Protein AF-Q9S4N4-F1 (afdb_monomer)

pLDDT: mean 96.07, std 3.16, range [77.0, 98.75]

InterPro domains:
  IPR001000 Glycoside hydrolase family 10 domain [PF00331] (2-89)
  IPR017853 Glycoside hydrolase superfamily [SSF51445] (2-87)

Secondary structure (DSSP, 8-state):
-HHHHHHHHHHTSTTGGG--EEEEEESTTT--S-HHHHHH-S-SSS-HHHHHHHHHHHHHHHHTT-TTT-EEEEE-SSTTTSHHHHHHHHH-

Organism: Butyrivibrio fibrisolvens (NCBI:txid831)

Foldseek 3Di:
DVLLVVLVVLCVDPNNVVAQEDQLAEALVPDDPDPQCVPPNNDSLVRVVSVVSVVSNCVNCVVVVNNVRYYYDHYYPPCVVVVVSVVSNVVD

Sequence (92 aa):
MYVKTVMNHVYTNQYGSVVYAWDVANEVLHAENSGWEAVYGNNKVNASYVKKAFNYAYDTLEYFKLTNSVKLFYNDFNTYMEVNDVIKLVNY

Mean predicted aligned error: 2.56 Å

Solvent-accessible surface area (backbone atoms only — not comparable to full-atom values): 5516 Å² total; per-residue (Å²): 110,66,62,42,53,54,54,49,55,43,61,75,40,98,65,32,84,76,57,49,64,42,73,71,45,68,34,59,82,75,57,70,96,36,77,62,35,77,74,71,44,87,54,53,39,74,38,64,67,54,58,50,44,48,51,39,46,49,56,46,28,52,75,74,71,32,64,90,69,39,46,81,37,80,43,64,78,71,49,89,81,42,50,70,53,55,52,44,37,79,73,100

Structure (mmCIF, N/CA/C/O backbone):
data_AF-Q9S4N4-F1
#
_entry.id   AF-Q9S4N4-F1
#
loop_
_atom_site.group_PDB
_atom_site.id
_atom_site.type_symbol
_atom_site.label_atom_id
_atom_site.label_alt_id
_atom_site.label_comp_id
_atom_site.label_asym_id
_atom_site.label_entity_id
_atom_site.label_seq_id
_atom_site.pdbx_PDB_ins_code
_atom_site.Cartn_x
_atom_site.Cartn_y
_atom_site.Cartn_z
_atom_site.occupancy
_atom_site.B_iso_or_equiv
_atom_site.auth_seq_id
_atom_site.auth_comp_id
_atom_site.auth_asym_id
_atom_site.auth_atom_id
_atom_site.pdbx_PDB_model_num
ATOM 1 N N . MET A 1 1 ? -1.812 14.117 2.095 1.00 77.00 1 MET A N 1
ATOM 2 C CA . MET A 1 1 ? -3.139 14.539 2.603 1.00 77.00 1 MET A CA 1
ATOM 3 C C . MET A 1 1 ? -4.264 13.650 2.085 1.00 77.00 1 MET A C 1
ATOM 5 O O . MET A 1 1 ? -4.942 13.085 2.925 1.00 77.00 1 MET A O 1
ATOM 9 N N . TYR A 1 2 ? -4.414 13.439 0.768 1.00 96.62 2 TYR A N 1
ATOM 10 C CA . TYR A 1 2 ? -5.534 12.668 0.193 1.00 96.62 2 TYR A CA 1
ATOM 11 C C . TYR A 1 2 ? -5.789 11.284 0.829 1.00 96.62 2 TYR A C 1
ATOM 13 O O . TYR A 1 2 ? -6.897 11.043 1.294 1.00 96.62 2 TYR A O 1
ATOM 21 N N . VAL A 1 3 ? -4.763 10.424 0.940 1.00 98.38 3 VAL A N 1
ATOM 22 C CA . VAL A 1 3 ? -4.885 9.075 1.544 1.00 98.38 3 VAL A CA 1
ATOM 23 C C . VAL A 1 3 ? -5.519 9.126 2.940 1.00 98.38 3 VAL A C 1
ATOM 25 O O . VAL A 1 3 ? -6.518 8.457 3.189 1.00 98.38 3 VAL A O 1
ATOM 28 N N . LYS A 1 4 ? -4.993 9.985 3.827 1.00 98.25 4 LYS A N 1
ATOM 29 C CA . LYS A 1 4 ? -5.521 10.150 5.191 1.00 98.25 4 LYS A CA 1
ATOM 30 C C . LYS A 1 4 ? -6.969 10.640 5.174 1.00 98.25 4 LYS A C 1
ATOM 32 O O . LYS A 1 4 ? -7.788 10.133 5.926 1.00 98.25 4 LYS A O 1
ATOM 37 N N . THR A 1 5 ? -7.298 11.597 4.304 1.00 98.31 5 THR A N 1
ATOM 38 C CA . THR A 1 5 ? -8.655 12.151 4.197 1.00 98.31 5 THR A CA 1
ATOM 39 C C . THR A 1 5 ? -9.674 11.099 3.759 1.00 98.31 5 THR A C 1
ATOM 41 O O . THR A 1 5 ? -10.719 10.986 4.394 1.00 98.31 5 THR A O 1
ATOM 44 N N . VAL A 1 6 ? -9.375 10.311 2.721 1.00 98.31 6 VAL A N 1
ATOM 45 C CA . VAL A 1 6 ? -10.285 9.268 2.216 1.00 98.31 6 VAL A CA 1
ATOM 46 C C . VAL A 1 6 ? -10.474 8.161 3.245 1.00 98.31 6 VAL A C 1
ATOM 48 O O . VAL A 1 6 ? -11.606 7.820 3.578 1.00 98.31 6 VAL A O 1
ATOM 51 N N . MET A 1 7 ? -9.382 7.631 3.799 1.00 98.38 7 MET A N 1
ATOM 52 C CA . MET A 1 7 ? -9.474 6.560 4.791 1.00 98.38 7 MET A CA 1
ATOM 53 C C . MET A 1 7 ? -10.183 7.033 6.066 1.00 98.38 7 MET A C 1
ATOM 55 O O . MET A 1 7 ? -11.036 6.321 6.587 1.00 98.38 7 MET A O 1
ATOM 59 N N . ASN A 1 8 ? -9.918 8.259 6.531 1.00 98.12 8 ASN A N 1
ATOM 60 C CA . ASN A 1 8 ? -10.653 8.846 7.651 1.00 98.12 8 ASN A CA 1
ATOM 61 C C . ASN A 1 8 ? -12.145 9.002 7.339 1.00 98.12 8 ASN A C 1
ATOM 63 O O . ASN A 1 8 ? -12.978 8.674 8.178 1.00 98.12 8 ASN A O 1
ATOM 67 N N . HIS A 1 9 ? -12.501 9.468 6.138 1.00 97.88 9 HIS A N 1
ATOM 68 C CA . HIS A 1 9 ? -13.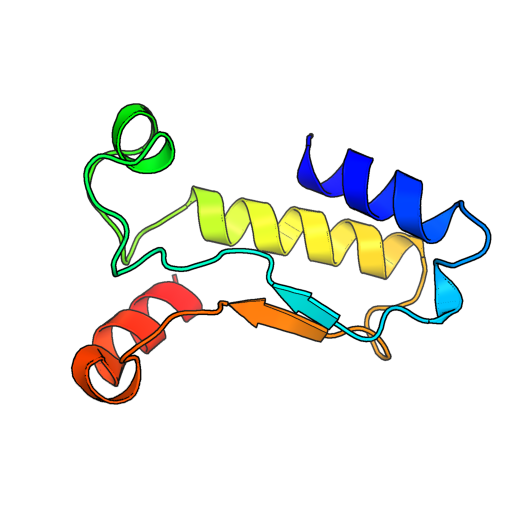901 9.549 5.724 1.00 97.88 9 HIS A CA 1
ATOM 69 C C . HIS A 1 9 ? -14.591 8.179 5.782 1.00 97.88 9 HIS A C 1
ATOM 71 O O . HIS A 1 9 ? -15.698 8.083 6.298 1.00 97.88 9 HIS A O 1
ATOM 77 N N . VAL A 1 10 ? -13.931 7.116 5.317 1.00 98.25 10 VAL A N 1
ATOM 78 C CA . VAL A 1 10 ? -14.489 5.757 5.363 1.00 98.25 10 VAL A CA 1
ATOM 79 C C . VAL A 1 10 ? -14.662 5.259 6.800 1.00 98.25 10 VAL A C 1
ATOM 81 O O . VAL A 1 10 ? -15.749 4.809 7.156 1.00 98.25 10 VAL A O 1
ATOM 84 N N . TYR A 1 11 ? -13.634 5.373 7.646 1.00 98.19 11 TYR A N 1
ATOM 85 C CA . TYR A 1 11 ? -13.676 4.826 9.010 1.00 98.19 11 TYR A CA 1
ATOM 86 C C . TYR A 1 11 ? -14.521 5.630 9.999 1.00 98.19 11 TYR A C 1
ATOM 88 O O . TYR A 1 11 ? -14.919 5.100 11.032 1.00 98.19 11 TYR A O 1
ATOM 96 N N . THR A 1 12 ? -14.837 6.884 9.681 1.00 97.88 12 THR A N 1
ATOM 97 C CA . THR A 1 12 ? -15.797 7.690 10.453 1.00 97.88 12 THR A CA 1
ATOM 98 C C . THR A 1 12 ? -17.251 7.470 10.022 1.00 97.88 12 THR A C 1
ATOM 100 O O . THR A 1 12 ? -18.157 8.001 10.662 1.00 97.88 12 THR A O 1
ATOM 103 N N . ASN A 1 13 ? -17.496 6.690 8.963 1.00 97.06 13 ASN A N 1
ATOM 104 C CA . ASN A 1 13 ? -18.827 6.441 8.413 1.00 97.06 13 ASN A CA 1
ATOM 105 C C . ASN A 1 13 ? -19.338 5.027 8.756 1.00 97.06 13 ASN A C 1
ATOM 107 O O . ASN A 1 13 ? -18.588 4.155 9.194 1.00 97.06 13 ASN A O 1
ATOM 111 N N . GLN A 1 14 ? -20.629 4.779 8.525 1.00 97.00 14 GLN A N 1
ATOM 112 C CA . GLN A 1 14 ? -21.347 3.573 8.964 1.00 97.00 14 GLN A CA 1
ATOM 113 C C . GLN A 1 14 ? -20.801 2.248 8.402 1.00 97.00 14 GLN A C 1
ATOM 115 O O . GLN A 1 14 ? -21.073 1.188 8.959 1.00 97.00 14 GLN A O 1
ATOM 120 N N . TYR A 1 15 ? -20.030 2.298 7.313 1.00 95.00 15 TYR A N 1
ATOM 121 C CA . TYR A 1 15 ? -19.470 1.120 6.644 1.00 95.00 15 TYR A CA 1
ATOM 122 C C . TYR A 1 15 ? -17.962 0.948 6.865 1.00 95.00 15 TYR A C 1
ATOM 124 O O . TYR A 1 15 ? -17.350 0.081 6.249 1.00 95.00 15 TYR A O 1
ATOM 132 N N . GLY A 1 16 ? -17.336 1.728 7.751 1.00 96.81 16 GLY A N 1
ATOM 133 C CA . GLY A 1 16 ? -15.900 1.594 8.017 1.00 96.81 16 GLY A CA 1
ATOM 134 C C . GLY A 1 16 ? -15.496 0.202 8.522 1.00 96.81 16 GLY A C 1
ATOM 135 O O . GLY A 1 16 ? -14.394 -0.262 8.243 1.00 96.8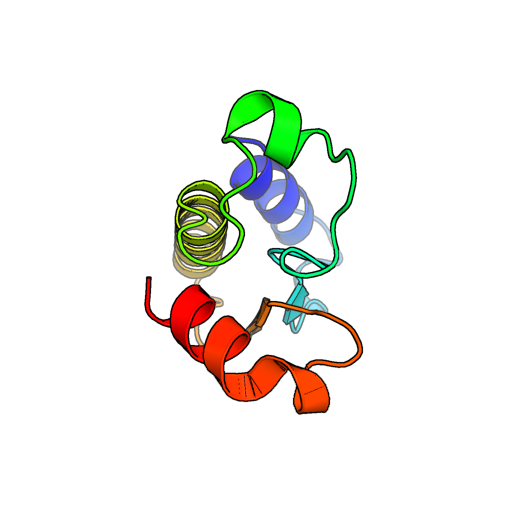1 16 GLY A O 1
ATOM 136 N N . SER A 1 17 ? -16.398 -0.490 9.223 1.00 96.81 17 SER A N 1
ATOM 137 C CA . SER A 1 17 ? -16.139 -1.791 9.851 1.00 96.81 17 SER A CA 1
ATOM 138 C C . SER A 1 17 ? -16.079 -2.977 8.885 1.00 96.81 17 SER A C 1
ATOM 140 O O . SER A 1 17 ? -15.555 -4.020 9.267 1.00 96.81 17 SER A O 1
ATOM 142 N N . VAL A 1 18 ? -16.599 -2.849 7.657 1.00 97.56 18 VAL A N 1
ATOM 143 C CA . VAL A 1 18 ? -16.585 -3.948 6.668 1.00 97.56 18 VAL A CA 1
ATOM 144 C C . VAL A 1 18 ? -15.335 -3.949 5.788 1.00 97.56 18 VAL A C 1
ATOM 146 O O . VAL A 1 18 ? -15.128 -4.871 5.002 1.00 97.56 18 VAL A O 1
ATOM 149 N N . VAL A 1 19 ? -14.492 -2.923 5.903 1.00 98.25 19 VAL A N 1
ATOM 150 C CA . VAL A 1 19 ? -13.253 -2.826 5.132 1.00 98.25 19 VAL A CA 1
ATOM 151 C C . VAL A 1 19 ? -12.227 -3.802 5.696 1.00 98.25 19 VAL A C 1
ATOM 153 O O . VAL A 1 19 ? -11.860 -3.709 6.863 1.00 98.25 19 VAL A O 1
ATOM 156 N N . TYR A 1 20 ? -11.740 -4.719 4.859 1.00 98.31 20 TYR A N 1
ATOM 157 C CA . TYR A 1 20 ? -10.706 -5.694 5.229 1.00 98.31 20 TYR A CA 1
ATOM 158 C C . TYR A 1 20 ? -9.359 -5.431 4.540 1.00 98.31 20 TYR A C 1
ATOM 160 O O . TYR A 1 20 ? -8.326 -5.943 4.977 1.00 98.31 20 TYR A O 1
ATOM 168 N N . ALA A 1 21 ? -9.348 -4.635 3.468 1.00 98.62 21 ALA A N 1
ATOM 169 C CA . ALA A 1 21 ? -8.145 -4.330 2.711 1.00 98.62 21 ALA A CA 1
ATOM 170 C C . ALA A 1 21 ? -8.248 -3.011 1.928 1.00 98.62 21 ALA A C 1
ATOM 172 O O . ALA A 1 21 ? -9.348 -2.527 1.663 1.00 98.62 21 ALA A O 1
ATOM 173 N N . TRP A 1 22 ? -7.090 -2.472 1.544 1.00 98.75 22 TRP A N 1
ATOM 174 C CA . TRP A 1 22 ? -6.935 -1.356 0.610 1.00 98.75 22 TRP A CA 1
ATOM 175 C C . TRP A 1 22 ? -5.848 -1.658 -0.413 1.00 98.75 22 TRP A C 1
ATOM 177 O O . TRP A 1 22 ? -4.724 -1.972 -0.021 1.00 98.75 22 TRP A O 1
ATOM 187 N N . ASP A 1 23 ? -6.142 -1.429 -1.689 1.00 98.50 23 ASP A N 1
ATOM 188 C CA . ASP A 1 23 ? -5.110 -1.245 -2.708 1.00 98.50 23 ASP A CA 1
ATOM 189 C C . ASP A 1 23 ? -4.602 0.195 -2.602 1.00 98.50 23 ASP A C 1
ATOM 191 O O . ASP A 1 23 ? -5.259 1.150 -3.019 1.00 98.50 23 ASP A O 1
ATOM 195 N N . VAL A 1 24 ? -3.456 0.374 -1.947 1.00 98.25 24 VAL A N 1
ATOM 196 C CA . VAL A 1 24 ? -2.914 1.709 -1.646 1.00 98.25 24 VAL A CA 1
ATOM 197 C C . VAL A 1 24 ? -2.278 2.336 -2.884 1.00 98.25 24 VAL A C 1
ATOM 199 O O . VAL A 1 24 ? -2.355 3.550 -3.081 1.00 98.25 24 VAL A O 1
ATOM 202 N N . ALA A 1 25 ? -1.651 1.507 -3.714 1.00 96.81 25 ALA A N 1
ATOM 203 C CA . ALA A 1 25 ? -1.115 1.882 -5.011 1.00 96.81 25 ALA A CA 1
ATOM 204 C C . ALA A 1 25 ? -1.459 0.787 -6.023 1.00 96.81 25 ALA A C 1
ATOM 206 O O . ALA A 1 25 ? -1.334 -0.400 -5.714 1.00 96.81 25 ALA A O 1
ATOM 207 N N . ASN A 1 26 ? -1.887 1.210 -7.211 1.00 97.06 26 ASN A N 1
ATOM 208 C CA . ASN A 1 26 ? -2.326 0.328 -8.283 1.00 97.06 26 ASN A CA 1
ATOM 209 C C . ASN A 1 26 ? -1.457 0.538 -9.525 1.00 97.06 26 ASN A C 1
ATOM 211 O O . ASN A 1 26 ? -1.225 1.685 -9.910 1.00 97.06 26 ASN A O 1
ATOM 215 N N . GLU A 1 27 ? -1.021 -0.560 -10.136 1.00 96.00 27 GLU A N 1
ATOM 216 C CA . GLU A 1 27 ? -0.411 -0.620 -11.471 1.00 96.00 27 GLU A CA 1
ATOM 217 C C . GLU A 1 27 ? 0.814 0.281 -11.664 1.00 96.00 27 GLU A C 1
ATOM 219 O O . GLU A 1 27 ? 1.039 0.834 -12.736 1.00 96.00 27 GLU A O 1
ATOM 224 N N . VAL A 1 28 ? 1.629 0.464 -10.622 1.00 95.94 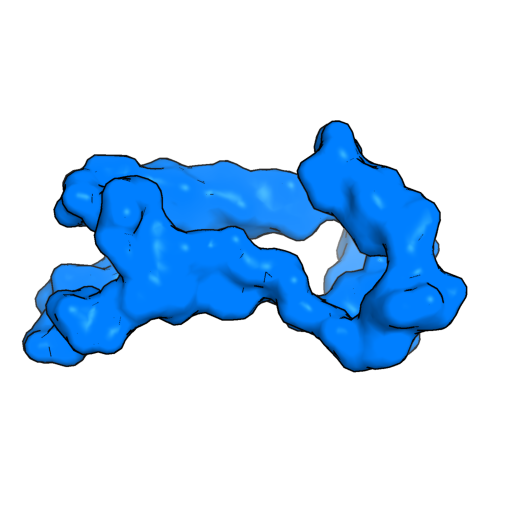28 VAL A N 1
ATOM 225 C CA . VAL A 1 28 ? 2.761 1.404 -10.671 1.00 95.94 28 VAL A CA 1
ATOM 226 C C . VAL A 1 28 ? 3.803 0.981 -11.706 1.00 95.94 28 VAL A C 1
ATOM 228 O O . VAL A 1 28 ? 4.340 1.848 -12.395 1.00 95.94 28 VAL A O 1
ATOM 231 N N . LEU A 1 29 ? 4.085 -0.319 -11.842 1.00 96.19 29 LEU A N 1
ATOM 232 C CA . LEU A 1 29 ? 5.073 -0.820 -12.806 1.00 96.19 29 LEU A CA 1
ATOM 233 C C . LEU A 1 29 ? 4.565 -0.692 -14.251 1.00 96.19 29 LEU A C 1
ATOM 235 O O . LEU A 1 29 ? 5.317 -0.300 -15.150 1.00 96.19 29 LEU A O 1
ATOM 239 N N . HIS A 1 30 ? 3.264 -0.881 -14.458 1.00 95.06 30 HIS A N 1
ATOM 240 C CA . HIS A 1 30 ? 2.637 -0.812 -15.778 1.00 95.06 30 HIS A CA 1
ATOM 241 C C . HIS A 1 30 ? 2.041 0.560 -16.131 1.00 95.06 30 HIS A C 1
ATOM 243 O O . HIS A 1 30 ? 1.554 0.749 -17.241 1.00 95.06 30 HIS A O 1
ATOM 249 N N . ALA A 1 31 ? 2.109 1.548 -15.237 1.00 92.75 31 ALA A N 1
ATOM 250 C CA . ALA A 1 31 ? 1.588 2.885 -15.495 1.00 92.75 31 ALA A CA 1
ATOM 251 C C . ALA A 1 31 ? 2.360 3.578 -16.633 1.00 92.75 31 ALA A C 1
ATOM 253 O O . ALA A 1 31 ? 3.564 3.796 -16.524 1.00 92.75 31 ALA A O 1
ATOM 254 N N . GLU A 1 32 ? 1.679 3.979 -17.703 1.00 91.38 32 GLU A N 1
ATOM 255 C CA . GLU A 1 32 ? 2.266 4.727 -18.824 1.00 91.38 32 GLU A CA 1
ATOM 256 C C . GLU A 1 32 ? 1.634 6.116 -18.930 1.00 91.38 32 GLU A C 1
ATOM 258 O O . GLU A 1 32 ? 0.416 6.252 -18.806 1.00 91.38 32 GLU A O 1
ATOM 263 N N . ASN A 1 33 ? 2.446 7.157 -19.166 1.00 90.06 33 ASN A N 1
ATOM 264 C CA . ASN A 1 33 ? 1.980 8.547 -19.290 1.00 90.06 33 ASN A CA 1
ATOM 265 C C . ASN A 1 33 ? 1.100 8.989 -18.106 1.00 90.06 33 ASN A C 1
ATOM 267 O O . ASN A 1 33 ? 0.123 9.727 -18.260 1.00 90.06 33 ASN A O 1
ATOM 271 N N . SER A 1 34 ? 1.423 8.501 -16.907 1.00 91.88 34 SER A N 1
ATOM 272 C CA . SER A 1 34 ? 0.586 8.717 -15.731 1.00 91.88 34 SER A CA 1
ATOM 273 C C . SER A 1 34 ? 0.817 10.096 -15.111 1.00 91.88 34 SER A C 1
ATOM 275 O O . SER A 1 34 ? 1.903 10.673 -15.185 1.00 91.88 34 SER A O 1
ATOM 277 N N . GLY A 1 35 ? -0.191 10.608 -14.399 1.00 93.81 35 GLY A N 1
ATOM 278 C CA . GLY A 1 35 ? -0.027 11.828 -13.600 1.00 93.81 35 GLY A CA 1
ATOM 279 C C . GLY A 1 35 ? 1.066 11.700 -12.528 1.00 93.81 35 GLY A C 1
ATOM 280 O O . GLY A 1 35 ? 1.693 12.693 -12.169 1.00 93.81 35 GLY A O 1
ATOM 281 N N . TRP A 1 36 ? 1.341 10.482 -12.048 1.00 93.44 36 TRP A N 1
ATOM 282 C CA . TRP A 1 36 ? 2.440 10.216 -11.118 1.00 93.44 36 TRP A CA 1
ATOM 283 C C . TRP A 1 36 ? 3.800 10.355 -11.796 1.00 93.44 36 TRP A C 1
ATOM 285 O O . TRP A 1 36 ? 4.682 11.009 -11.246 1.00 93.44 36 TRP A O 1
ATOM 295 N N . GLU A 1 37 ? 3.949 9.812 -13.003 1.00 92.31 37 GLU A N 1
ATOM 296 C CA . GLU A 1 37 ? 5.162 9.949 -13.813 1.00 92.31 37 GLU A CA 1
ATOM 297 C C . GLU A 1 37 ? 5.448 11.417 -14.152 1.00 92.31 37 GLU A C 1
ATOM 299 O O . GLU A 1 37 ? 6.585 11.869 -14.028 1.00 92.31 37 GLU A O 1
ATOM 304 N N . ALA A 1 38 ? 4.413 12.199 -14.477 1.00 94.44 38 ALA A N 1
ATOM 305 C CA . ALA A 1 38 ? 4.557 13.628 -14.754 1.00 94.44 38 ALA A CA 1
ATOM 306 C C . ALA A 1 38 ? 5.104 14.436 -13.558 1.00 94.44 38 ALA A C 1
ATOM 30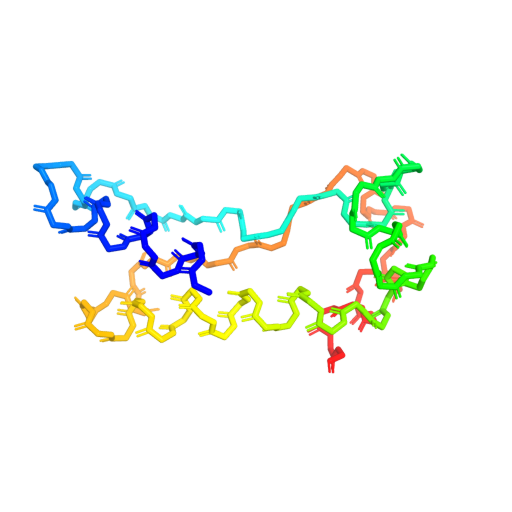8 O O . ALA A 1 38 ? 5.743 15.468 -13.753 1.00 94.44 38 ALA A O 1
ATOM 309 N N . VAL A 1 39 ? 4.862 13.982 -12.321 1.00 94.69 39 VAL A N 1
ATOM 310 C CA . VAL A 1 39 ? 5.284 14.678 -11.090 1.00 94.69 39 VAL A CA 1
ATOM 311 C C . VAL A 1 39 ? 6.587 14.114 -10.518 1.00 94.69 39 VAL A C 1
ATOM 313 O O . VAL A 1 39 ? 7.427 14.872 -10.038 1.00 94.69 39 VAL A O 1
ATOM 316 N N . TYR A 1 40 ? 6.750 12.791 -10.533 1.00 92.44 40 TYR A N 1
ATOM 317 C CA . TYR A 1 40 ? 7.836 12.079 -9.848 1.00 92.44 40 TYR A CA 1
ATOM 318 C C . TYR A 1 40 ? 8.871 11.468 -10.804 1.00 92.44 40 TYR A C 1
ATOM 320 O O . TYR A 1 40 ? 9.873 10.919 -10.344 1.00 92.44 40 TYR A O 1
ATOM 328 N N . GLY A 1 41 ? 8.661 11.593 -12.116 1.00 91.56 41 GLY A N 1
ATOM 329 C CA . GLY A 1 41 ? 9.482 10.983 -13.155 1.00 91.56 41 GLY A CA 1
ATOM 330 C C . GLY A 1 41 ? 9.148 9.508 -13.396 1.00 91.56 41 GLY A C 1
ATOM 331 O O . GLY A 1 41 ? 8.361 8.893 -12.680 1.00 91.56 41 GLY A O 1
ATOM 332 N N . ASN A 1 42 ? 9.795 8.921 -14.403 1.00 90.25 42 ASN A N 1
ATOM 333 C CA . ASN A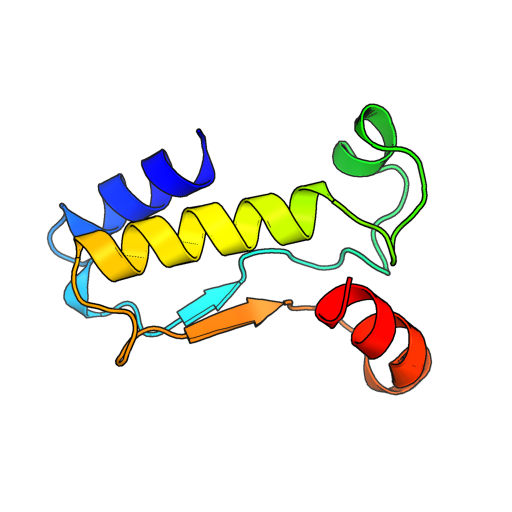 1 42 ? 9.519 7.558 -14.876 1.00 90.25 42 ASN A CA 1
ATOM 334 C C . ASN A 1 42 ? 10.234 6.449 -14.073 1.00 90.25 42 ASN A C 1
ATOM 336 O O . ASN A 1 42 ? 10.467 5.350 -14.570 1.00 90.25 42 ASN A O 1
ATOM 340 N N . ASN A 1 43 ? 10.648 6.716 -12.828 1.00 91.00 43 ASN A N 1
ATOM 341 C CA . ASN A 1 43 ? 11.208 5.660 -11.985 1.00 91.00 43 ASN A CA 1
ATOM 342 C C . ASN A 1 43 ? 10.093 4.969 -11.195 1.00 91.00 43 ASN A C 1
ATOM 344 O O . ASN A 1 43 ? 9.580 5.510 -10.214 1.00 91.00 43 ASN A O 1
ATOM 348 N N . LYS A 1 44 ? 9.750 3.757 -11.627 1.00 90.00 44 LYS A N 1
ATOM 349 C CA . LYS A 1 44 ? 8.613 2.991 -11.108 1.00 90.00 44 LYS A CA 1
ATOM 350 C C . LYS A 1 44 ? 8.965 2.052 -9.953 1.00 90.00 44 LYS A C 1
ATOM 352 O O . LYS A 1 44 ? 8.080 1.683 -9.194 1.00 90.00 44 LYS A O 1
ATOM 357 N N . VAL A 1 45 ? 10.245 1.715 -9.774 1.00 94.56 45 VAL A N 1
ATOM 358 C CA . VAL A 1 45 ? 10.716 0.847 -8.674 1.00 94.56 45 VAL A CA 1
ATOM 359 C C . VAL A 1 45 ? 11.245 1.640 -7.479 1.00 94.56 45 VAL A C 1
ATOM 361 O O . VAL A 1 45 ? 11.114 1.197 -6.348 1.00 94.56 45 VAL A O 1
ATOM 364 N N . ASN A 1 46 ? 11.757 2.855 -7.695 1.00 93.56 46 ASN A N 1
ATOM 365 C CA . ASN A 1 46 ? 12.141 3.786 -6.627 1.00 93.56 46 ASN A CA 1
ATOM 366 C C . ASN A 1 46 ? 11.051 4.851 -6.425 1.00 93.56 46 ASN A C 1
ATOM 368 O O . ASN A 1 46 ? 11.309 6.060 -6.382 1.00 93.56 46 ASN A O 1
ATOM 372 N N . ALA A 1 47 ? 9.800 4.404 -6.352 1.00 93.88 47 ALA A N 1
ATOM 373 C CA . ALA A 1 47 ? 8.630 5.266 -6.324 1.00 93.88 47 ALA A CA 1
ATOM 374 C C . ALA A 1 47 ? 8.360 5.799 -4.904 1.00 93.88 47 ALA A C 1
ATOM 376 O O . ALA A 1 47 ? 7.528 5.283 -4.157 1.00 93.88 47 ALA A O 1
ATOM 377 N N . SER A 1 48 ? 9.044 6.879 -4.509 1.00 93.75 48 SER A N 1
ATOM 378 C CA . SER A 1 48 ? 8.920 7.450 -3.149 1.00 93.75 48 SER A CA 1
ATOM 379 C C . SER A 1 48 ? 7.495 7.871 -2.762 1.00 93.75 48 SER A C 1
ATOM 381 O O . SER A 1 48 ? 7.153 7.905 -1.577 1.00 93.75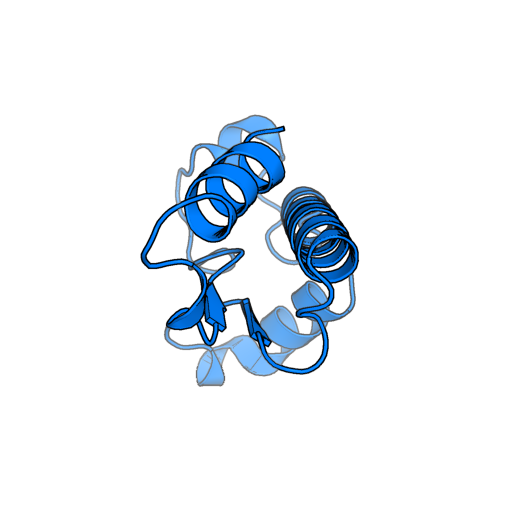 48 SER A O 1
ATOM 383 N N . TYR A 1 49 ? 6.647 8.176 -3.744 1.00 94.38 49 TYR A N 1
ATOM 384 C CA . TYR A 1 49 ? 5.238 8.494 -3.529 1.00 94.38 49 TYR A CA 1
ATOM 385 C C . TYR A 1 49 ? 4.419 7.266 -3.102 1.00 94.38 49 TYR A C 1
ATOM 387 O O . TYR A 1 49 ? 3.524 7.420 -2.272 1.00 94.38 49 TYR A O 1
ATOM 395 N N . VAL A 1 50 ? 4.770 6.060 -3.567 1.00 96.69 50 VAL A N 1
ATOM 396 C CA . VAL A 1 50 ? 4.155 4.796 -3.128 1.00 96.69 50 VAL A CA 1
ATOM 397 C C . VAL A 1 50 ? 4.476 4.562 -1.657 1.00 96.69 50 VAL A C 1
ATOM 399 O O . VAL A 1 50 ? 3.563 4.462 -0.843 1.00 96.69 50 VAL A O 1
ATOM 402 N N . LYS A 1 51 ? 5.758 4.623 -1.271 1.00 95.62 51 LYS A N 1
ATOM 403 C CA . LYS A 1 51 ? 6.174 4.497 0.138 1.00 95.62 51 LYS A CA 1
ATOM 404 C C . LYS A 1 51 ? 5.451 5.496 1.049 1.00 95.62 51 LYS A C 1
ATOM 406 O O . LYS A 1 51 ? 4.952 5.137 2.113 1.00 95.62 51 LYS A O 1
ATOM 411 N N . LYS A 1 52 ? 5.338 6.759 0.617 1.00 96.12 52 LYS A N 1
ATOM 412 C CA . LYS A 1 52 ? 4.591 7.790 1.360 1.00 96.12 52 LYS A CA 1
ATOM 413 C C . LYS A 1 52 ? 3.100 7.466 1.473 1.00 96.12 52 LYS A C 1
ATOM 415 O O . LYS A 1 52 ? 2.533 7.681 2.541 1.00 96.12 52 LYS A O 1
ATOM 420 N N . ALA A 1 53 ? 2.468 6.960 0.414 1.00 97.69 53 ALA A N 1
ATOM 421 C CA . ALA A 1 53 ? 1.066 6.549 0.450 1.00 97.69 53 ALA A CA 1
ATOM 422 C C . ALA A 1 53 ? 0.835 5.410 1.456 1.00 97.69 53 ALA A C 1
ATOM 424 O O . ALA A 1 53 ? -0.081 5.517 2.271 1.00 97.69 53 ALA A O 1
ATOM 425 N N . PHE A 1 54 ? 1.708 4.396 1.483 1.00 98.06 54 PHE A N 1
ATOM 426 C CA . PHE A 1 54 ? 1.647 3.317 2.475 1.00 98.06 54 PHE A CA 1
ATOM 427 C C . PHE A 1 54 ? 1.846 3.817 3.903 1.00 98.06 54 PHE A C 1
ATOM 429 O O . PHE A 1 54 ? 1.061 3.449 4.771 1.00 98.06 54 PHE A O 1
ATOM 436 N N . ASN A 1 55 ? 2.806 4.713 4.145 1.00 97.69 55 ASN A N 1
ATOM 437 C CA . ASN A 1 55 ? 2.979 5.318 5.470 1.00 97.69 55 ASN A CA 1
ATOM 438 C C . ASN A 1 55 ? 1.714 6.067 5.911 1.00 97.69 55 ASN A C 1
ATOM 440 O O . ASN A 1 55 ? 1.236 5.888 7.023 1.00 97.69 55 ASN A O 1
ATOM 444 N N . TYR A 1 56 ? 1.109 6.864 5.026 1.00 98.56 56 TYR A N 1
ATOM 445 C CA . TYR A 1 56 ? -0.123 7.582 5.357 1.00 98.56 56 TYR A CA 1
ATOM 446 C C . TYR A 1 56 ? -1.317 6.6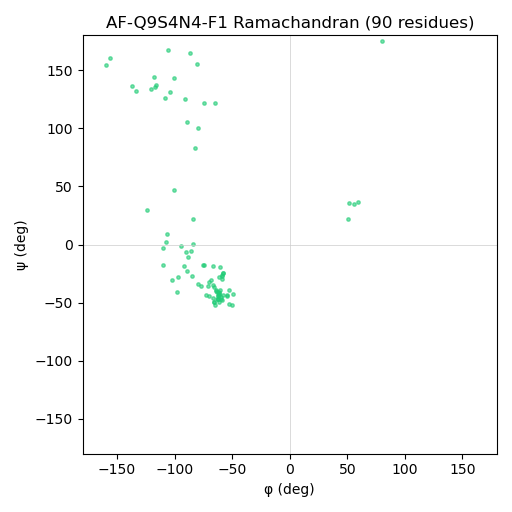59 5.601 1.00 98.56 56 TYR A C 1
ATOM 448 O O . TYR A 1 56 ? -2.146 6.962 6.465 1.00 98.56 56 TYR A O 1
ATOM 456 N N . ALA A 1 57 ? -1.415 5.565 4.848 1.00 98.69 57 ALA A N 1
ATOM 457 C CA . ALA A 1 57 ? -2.445 4.561 5.048 1.00 98.69 57 ALA A CA 1
ATOM 458 C C . ALA A 1 57 ? -2.248 3.837 6.386 1.00 98.69 57 ALA A C 1
ATOM 460 O O . ALA A 1 57 ? -3.194 3.734 7.167 1.00 98.69 57 ALA A O 1
ATOM 461 N N . TYR A 1 58 ? -1.013 3.428 6.690 1.00 98.44 58 TYR A N 1
ATOM 462 C CA . TYR A 1 58 ? -0.648 2.775 7.944 1.00 98.44 58 TYR A CA 1
ATOM 463 C C . TYR A 1 58 ? -0.913 3.673 9.156 1.00 98.44 58 TYR A C 1
ATOM 465 O O . TYR A 1 58 ? -1.622 3.243 10.060 1.00 98.44 58 TYR A O 1
ATOM 473 N N . ASP A 1 59 ? -0.465 4.935 9.133 1.00 98.62 59 ASP A N 1
ATOM 474 C CA . ASP A 1 59 ? -0.747 5.923 10.189 1.00 98.62 59 ASP A CA 1
ATOM 475 C C . ASP A 1 59 ? -2.257 6.027 10.476 1.00 98.62 59 ASP A C 1
ATOM 477 O O . ASP A 1 59 ? -2.693 6.189 11.616 1.00 98.62 59 ASP A O 1
ATOM 481 N N . THR A 1 60 ? -3.077 5.958 9.421 1.00 98.50 60 THR A N 1
ATOM 482 C CA . THR A 1 60 ? -4.535 6.051 9.554 1.00 98.50 60 THR A CA 1
ATOM 483 C C . THR A 1 60 ? -5.109 4.774 10.165 1.00 98.50 60 THR A C 1
ATOM 485 O O . THR A 1 60 ? -5.933 4.854 11.073 1.00 98.50 60 THR A O 1
ATOM 488 N N . LEU A 1 61 ? -4.659 3.593 9.725 1.00 98.56 61 LEU A N 1
ATOM 489 C CA . LEU A 1 61 ? -5.057 2.331 10.356 1.00 98.56 61 LEU A CA 1
ATOM 490 C C . LEU A 1 61 ? -4.635 2.274 11.826 1.00 98.56 61 LEU A C 1
ATOM 492 O O . LEU A 1 61 ? -5.402 1.784 12.651 1.00 98.56 61 LEU A O 1
ATOM 496 N N . GLU A 1 62 ? -3.449 2.777 12.166 1.00 98.62 62 GLU A N 1
ATOM 497 C CA . GLU A 1 62 ? -2.956 2.837 13.543 1.00 98.62 62 GLU A CA 1
ATOM 498 C C . GLU A 1 62 ? -3.855 3.721 14.412 1.00 98.62 62 GLU A C 1
ATOM 500 O O . GLU A 1 62 ? -4.303 3.280 15.472 1.00 98.62 62 GLU A O 1
ATOM 505 N N . TYR A 1 63 ? -4.217 4.912 13.923 1.00 98.25 63 TYR A N 1
ATOM 506 C CA . TYR A 1 63 ? -5.151 5.813 14.603 1.00 98.25 63 TYR A CA 1
ATOM 507 C C . TYR A 1 63 ? -6.498 5.140 14.929 1.00 98.25 63 TYR A C 1
ATOM 509 O O . TYR A 1 63 ? -7.000 5.267 16.047 1.00 98.25 63 TYR A O 1
ATOM 517 N N . PHE A 1 64 ? -7.058 4.369 13.990 1.00 98.12 64 PHE A N 1
ATOM 518 C CA . PHE A 1 64 ? -8.306 3.618 14.194 1.00 98.12 64 PHE A CA 1
ATOM 519 C C . PHE A 1 64 ? -8.119 2.252 14.882 1.00 98.12 64 PHE A C 1
ATOM 521 O O . PHE A 1 64 ? -9.105 1.558 15.123 1.00 98.12 64 PHE A O 1
ATOM 528 N N . LYS A 1 65 ? -6.884 1.861 15.234 1.00 98.31 65 LYS A N 1
ATOM 529 C CA . LYS A 1 65 ? -6.530 0.552 15.824 1.00 98.31 65 LYS A CA 1
ATOM 530 C C . LYS A 1 65 ? -6.890 -0.649 14.933 1.00 98.31 65 LYS A C 1
ATOM 532 O O . LYS A 1 65 ? -7.280 -1.707 15.424 1.00 98.31 65 LYS A O 1
ATOM 537 N N . LEU A 1 66 ? -6.736 -0.491 13.620 1.00 98.38 66 LEU A N 1
ATOM 538 C CA . LEU A 1 66 ? -7.108 -1.465 12.586 1.00 98.38 66 LEU A CA 1
ATOM 539 C C . LEU A 1 66 ? -5.912 -2.173 11.927 1.00 98.38 66 LEU A C 1
ATOM 541 O O . LEU A 1 66 ? -6.106 -2.996 11.037 1.00 98.38 66 LEU A O 1
ATOM 545 N N . THR A 1 67 ? -4.675 -1.904 12.354 1.00 98.06 67 THR A N 1
ATOM 546 C CA . THR A 1 67 ? -3.449 -2.458 11.733 1.00 98.06 67 THR A CA 1
ATOM 547 C C . THR A 1 67 ? -3.387 -3.990 11.729 1.00 98.06 67 THR A C 1
ATOM 549 O O . THR A 1 67 ? -2.764 -4.585 10.851 1.00 98.06 67 THR A O 1
ATOM 552 N N . ASN A 1 68 ? -4.068 -4.651 12.670 1.00 97.75 68 ASN A N 1
ATOM 553 C CA . ASN A 1 68 ? -4.125 -6.113 12.732 1.00 97.75 68 ASN A CA 1
ATOM 554 C C . ASN A 1 68 ? -5.212 -6.722 11.828 1.00 97.75 68 ASN A C 1
ATOM 556 O O . ASN A 1 68 ? -5.046 -7.856 11.371 1.00 97.75 68 ASN A O 1
ATOM 560 N N . SER A 1 69 ? -6.293 -5.989 11.544 1.00 97.62 69 SER A N 1
ATOM 561 C CA . SER A 1 69 ? -7.477 -6.488 10.826 1.00 97.62 69 SER A CA 1
ATOM 562 C C . SER A 1 69 ? -7.547 -6.054 9.363 1.00 97.62 69 SER A C 1
ATOM 564 O O . SER A 1 69 ? -8.053 -6.816 8.544 1.00 97.62 69 SER A O 1
ATOM 566 N N . VAL A 1 70 ? -7.013 -4.880 9.018 1.00 98.62 70 VAL A N 1
ATOM 567 C CA . VAL A 1 70 ? -7.039 -4.341 7.653 1.00 98.62 70 VAL A CA 1
ATOM 568 C C . VAL A 1 70 ? -5.672 -4.485 6.996 1.00 98.62 70 VAL A C 1
ATOM 570 O O . VAL A 1 70 ? -4.652 -4.126 7.583 1.00 98.62 70 VAL A O 1
ATOM 573 N N . LYS A 1 71 ? -5.639 -5.010 5.769 1.00 98.56 71 LYS A N 1
ATOM 574 C CA . LYS A 1 71 ? -4.403 -5.210 4.998 1.00 98.56 71 LYS A CA 1
ATOM 575 C C . LYS A 1 71 ? -4.200 -4.113 3.955 1.00 98.56 71 LYS A C 1
ATOM 577 O O . LYS A 1 71 ? -5.151 -3.630 3.352 1.00 98.56 71 LYS A O 1
ATOM 582 N N . LEU A 1 72 ? -2.951 -3.713 3.748 1.00 98.62 72 LEU A N 1
ATOM 583 C CA . LEU A 1 72 ? -2.569 -2.740 2.729 1.00 98.62 72 LEU A CA 1
ATOM 584 C C . LEU A 1 72 ? -1.838 -3.481 1.613 1.00 98.62 72 LEU A C 1
ATOM 586 O O . LEU A 1 72 ? -0.863 -4.179 1.889 1.00 98.62 72 LEU A O 1
ATOM 590 N N . PHE A 1 73 ? -2.302 -3.326 0.381 1.00 98.25 73 PHE A N 1
ATOM 591 C CA . PHE A 1 73 ? -1.773 -4.015 -0.785 1.00 98.25 73 PHE A CA 1
ATOM 592 C C . PHE A 1 73 ? -1.210 -3.039 -1.806 1.00 98.25 73 PHE A C 1
ATOM 594 O O . PHE A 1 73 ? -1.715 -1.932 -2.013 1.00 98.25 73 PHE A O 1
ATOM 601 N N . TYR A 1 74 ? -0.131 -3.488 -2.436 1.00 97.69 74 TYR A N 1
ATOM 602 C CA . TYR A 1 74 ? 0.256 -3.037 -3.758 1.00 97.69 74 TYR A CA 1
ATOM 603 C C . TYR A 1 74 ? -0.409 -3.993 -4.742 1.00 97.69 74 TYR A C 1
ATOM 605 O O . TYR A 1 74 ? -0.223 -5.205 -4.606 1.00 97.69 74 TYR A O 1
ATOM 613 N N . ASN A 1 75 ? -1.180 -3.466 -5.688 1.00 98.06 75 ASN A N 1
ATOM 614 C CA . ASN A 1 75 ? -1.875 -4.277 -6.678 1.00 98.06 75 ASN A CA 1
ATOM 615 C C . ASN A 1 75 ? -1.377 -3.947 -8.085 1.00 98.06 75 ASN A C 1
ATOM 617 O O . ASN A 1 75 ? -1.203 -2.780 -8.427 1.00 9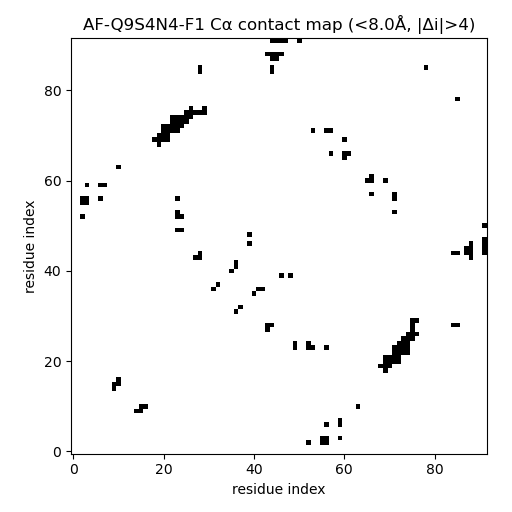8.06 75 ASN A O 1
ATOM 621 N N . ASP A 1 76 ? -1.131 -4.975 -8.891 1.00 97.75 76 ASP A N 1
ATOM 622 C CA . ASP A 1 76 ? -0.696 -4.832 -10.279 1.00 97.75 76 ASP A CA 1
ATOM 623 C C . ASP A 1 76 ? -0.978 -6.123 -11.062 1.00 97.75 76 ASP A C 1
ATOM 625 O O . ASP A 1 76 ? -1.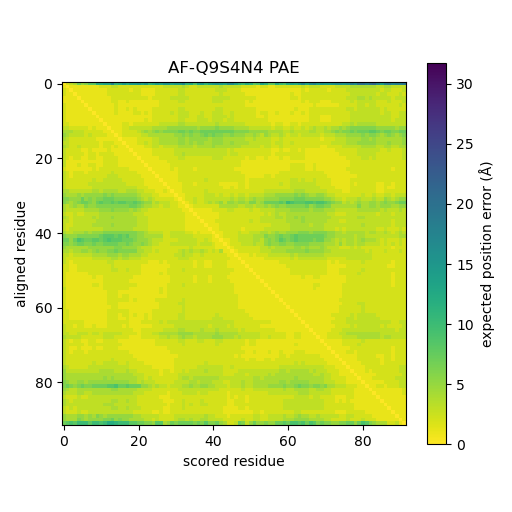038 -7.215 -10.482 1.00 97.75 76 ASP A O 1
ATOM 629 N N . PHE A 1 77 ? -1.136 -6.010 -12.379 1.00 96.69 77 PHE A N 1
ATOM 630 C CA . PHE A 1 77 ? -1.276 -7.160 -13.269 1.00 96.69 77 PHE A CA 1
ATOM 631 C C . PHE A 1 77 ? 0.100 -7.686 -13.706 1.00 96.69 77 PHE A C 1
ATOM 633 O O . PHE A 1 77 ? 1.123 -7.045 -13.499 1.00 96.69 77 PHE A O 1
ATOM 640 N N . ASN A 1 78 ? 0.143 -8.907 -14.255 1.00 97.31 78 ASN A N 1
ATOM 641 C CA . ASN A 1 78 ? 1.360 -9.555 -14.775 1.00 97.31 78 ASN A CA 1
ATOM 642 C C . ASN A 1 78 ? 2.581 -9.574 -13.831 1.00 97.31 78 ASN A C 1
ATOM 644 O O . ASN A 1 78 ? 3.705 -9.797 -14.273 1.00 97.31 78 ASN A O 1
ATOM 648 N N . THR A 1 79 ? 2.383 -9.439 -12.518 1.00 95.62 79 THR A N 1
ATOM 649 C CA . THR A 1 79 ? 3.467 -9.400 -11.517 1.00 95.62 79 THR A CA 1
ATOM 650 C C . THR A 1 79 ? 4.365 -10.638 -11.529 1.00 95.62 79 THR A C 1
ATOM 652 O O . THR A 1 79 ? 5.538 -10.556 -11.175 1.00 95.62 79 THR A O 1
ATOM 655 N N . TYR A 1 80 ? 3.856 -11.781 -11.999 1.00 95.12 80 TYR A N 1
ATOM 656 C CA . TYR A 1 80 ? 4.632 -13.008 -12.207 1.00 95.12 80 TYR A CA 1
ATOM 657 C C . TYR A 1 80 ? 5.692 -12.891 -13.320 1.00 95.12 80 TYR A C 1
ATOM 659 O O . TYR A 1 80 ? 6.615 -13.703 -13.360 1.00 95.12 80 TYR A O 1
ATOM 667 N N . MET A 1 81 ? 5.581 -11.901 -14.210 1.00 97.06 81 MET A N 1
ATOM 668 C CA . MET A 1 81 ? 6.574 -11.591 -15.247 1.00 97.06 81 MET A CA 1
ATOM 669 C C . MET A 1 81 ? 7.645 -10.608 -14.748 1.00 97.06 81 MET A C 1
ATOM 671 O O . MET A 1 81 ? 8.756 -10.610 -15.268 1.00 97.06 81 MET A O 1
ATOM 675 N N . GLU A 1 82 ? 7.341 -9.818 -13.712 1.00 94.75 82 GLU A N 1
ATOM 676 C CA . GLU A 1 82 ? 8.172 -8.705 -13.220 1.00 94.75 82 GLU A CA 1
ATOM 677 C C . GLU A 1 82 ? 8.527 -8.838 -11.728 1.00 94.75 82 GLU A C 1
ATOM 679 O O . GLU A 1 82 ? 8.728 -7.854 -11.015 1.00 94.75 82 GLU A O 1
ATOM 684 N N . VAL A 1 83 ? 8.630 -10.076 -11.232 1.00 96.12 83 VAL A N 1
ATOM 685 C CA . VAL A 1 83 ? 8.796 -10.395 -9.799 1.00 96.12 83 VAL A CA 1
ATOM 686 C C . VAL A 1 83 ? 9.909 -9.580 -9.133 1.00 96.12 83 VAL A C 1
ATOM 688 O O . VAL A 1 83 ? 9.732 -9.066 -8.030 1.00 96.12 83 VAL A O 1
ATOM 691 N N . ASN A 1 84 ? 11.052 -9.419 -9.803 1.00 97.75 84 ASN A N 1
ATOM 692 C CA . ASN A 1 84 ? 12.185 -8.674 -9.253 1.00 97.75 84 ASN A CA 1
ATOM 693 C C . ASN A 1 84 ? 11.890 -7.181 -9.085 1.00 97.75 84 ASN A C 1
ATOM 695 O O . ASN A 1 84 ? 12.380 -6.573 -8.136 1.00 97.75 84 ASN A O 1
ATOM 699 N N . ASP A 1 85 ? 11.110 -6.585 -9.981 1.00 97.06 85 ASP A N 1
ATOM 700 C CA . ASP A 1 85 ? 10.786 -5.162 -9.921 1.00 97.06 85 ASP A CA 1
ATOM 701 C C . ASP A 1 85 ? 9.686 -4.890 -8.895 1.00 97.06 85 ASP A C 1
ATOM 703 O O . ASP A 1 85 ? 9.788 -3.916 -8.147 1.00 97.06 85 ASP A O 1
ATOM 707 N N . VAL A 1 86 ? 8.741 -5.822 -8.727 1.00 96.75 86 VAL A N 1
ATOM 708 C CA . VAL A 1 86 ? 7.805 -5.816 -7.590 1.00 96.75 86 VAL A CA 1
ATOM 709 C C . VAL A 1 86 ? 8.570 -5.881 -6.264 1.00 96.75 86 VAL A C 1
ATOM 711 O O . VAL A 1 86 ? 8.328 -5.071 -5.371 1.00 96.75 86 VAL A O 1
ATOM 714 N N . ILE A 1 87 ? 9.537 -6.798 -6.132 1.00 96.44 87 ILE A N 1
ATOM 715 C CA . ILE A 1 87 ? 10.360 -6.922 -4.916 1.00 96.44 87 ILE A CA 1
ATOM 716 C C . ILE A 1 87 ? 11.155 -5.638 -4.653 1.00 96.44 87 ILE A C 1
ATOM 718 O O . ILE A 1 87 ? 11.244 -5.203 -3.504 1.00 96.44 87 ILE A O 1
ATOM 722 N N . LYS A 1 88 ? 11.731 -5.015 -5.688 1.00 97.25 88 LYS A N 1
ATOM 723 C CA . LYS A 1 88 ? 12.443 -3.736 -5.539 1.00 97.25 88 LYS A CA 1
ATOM 724 C C . LYS A 1 88 ? 11.509 -2.632 -5.057 1.00 97.25 88 LYS A C 1
ATOM 726 O O . LYS A 1 88 ? 11.863 -1.945 -4.106 1.00 97.25 88 LYS A O 1
ATOM 731 N N . LEU A 1 89 ? 10.330 -2.500 -5.667 1.00 96.06 89 LEU A N 1
ATOM 732 C CA . LEU A 1 89 ? 9.343 -1.490 -5.292 1.00 96.06 89 LEU A CA 1
ATOM 733 C C . LEU A 1 89 ? 8.894 -1.640 -3.836 1.00 96.06 89 LEU A C 1
ATOM 735 O O . LEU A 1 89 ? 8.859 -0.658 -3.100 1.00 96.06 89 LEU A O 1
ATOM 739 N N . VAL A 1 90 ? 8.577 -2.863 -3.409 1.00 92.38 90 VAL A N 1
ATOM 740 C CA . VAL A 1 90 ? 8.100 -3.131 -2.043 1.00 92.38 90 VAL A CA 1
ATOM 741 C C . VAL A 1 90 ? 9.196 -2.906 -0.993 1.00 92.38 90 VAL A C 1
ATOM 743 O O . VAL A 1 90 ? 8.888 -2.506 0.128 1.00 92.38 90 VAL A O 1
ATOM 746 N N . ASN A 1 91 ? 10.467 -3.127 -1.339 1.00 93.44 91 ASN A N 1
ATOM 747 C CA . ASN A 1 91 ? 11.596 -2.944 -0.420 1.00 93.44 91 ASN A CA 1
ATOM 748 C C . ASN A 1 91 ? 12.181 -1.518 -0.397 1.00 93.44 91 ASN A C 1
ATOM 750 O O . ASN A 1 91 ? 13.018 -1.231 0.464 1.00 93.44 91 ASN A O 1
ATOM 754 N N . TYR A 1 92 ? 11.790 -0.646 -1.331 1.00 89.12 92 TYR A N 1
ATOM 755 C CA . TYR A 1 92 ? 12.297 0.727 -1.448 1.00 89.12 92 TYR A CA 1
ATOM 756 C C . TYR A 1 92 ? 11.822 1.646 -0.312 1.00 89.12 92 TYR A C 1
ATOM 758 O O . TYR A 1 92 ? 12.627 2.464 0.197 1.00 89.12 92 TYR A O 1
#

Radius of gyration: 14.14 Å; Cα contacts (8 Å, |Δi|>4): 87; chains: 1; bounding box: 34×28×35 Å